Protein AF-A0A485NAL3-F1 (afdb_monomer_lite)

Sequence (78 aa):
MGIELPEKELVRLRQTVPIDAAGKVYKNRLLDGVKSEKGGMVKANNLDNVLENLGIELTEKEREALAENLPLSGKHCR

Radius of gyration: 15.56 Å; chains: 1; bounding box: 33×25×46 Å

InterPro domains:
  IPR011992 EF-hand domain pair [SSF47473] (1-71)

Foldseek 3Di:
DQFDDDPVLVVVLLVPFDADPVRDGDPVSSVVSQVVPDDTDGQPVCVVVVCVVVVHDDDPVRVVVCVVPDPHPDPPPD

Secondary structure (DSSP, 8-state):
---B--HHHHHHHHHHSPPPTTS---HHHHHHHHHHSS--B--GGGHHHHHHHTT----HHHHHHHHHHS--------

Organism: Lynx pardinus (NCBI:txid191816)

pLDDT: mean 75.98, std 12.02, range [37.25, 88.06]

Structure (mmCIF, N/CA/C/O backbone):
data_AF-A0A485NAL3-F1
#
_entry.id   AF-A0A485NAL3-F1
#
loop_
_atom_site.group_PDB
_atom_site.id
_atom_site.type_symbol
_atom_site.label_atom_id
_atom_site.label_alt_id
_atom_site.label_comp_id
_atom_site.label_asym_id
_atom_site.label_entity_id
_atom_site.label_seq_id
_atom_site.pdbx_PDB_ins_code
_atom_site.Cartn_x
_atom_site.Cartn_y
_atom_site.Cartn_z
_atom_site.occupancy
_atom_site.B_iso_or_equiv
_atom_site.auth_seq_id
_atom_site.auth_comp_id
_atom_site.auth_asym_id
_atom_site.auth_atom_id
_atom_site.pdbx_PDB_model_num
ATOM 1 N N . MET A 1 1 ? -6.739 1.597 -7.046 1.00 53.72 1 MET A N 1
ATOM 2 C CA . MET A 1 1 ? -5.645 1.185 -6.134 1.00 53.72 1 MET A CA 1
ATOM 3 C C . MET A 1 1 ? -5.037 2.450 -5.541 1.00 53.72 1 MET A C 1
ATOM 5 O O . MET A 1 1 ? -4.384 3.180 -6.270 1.00 53.72 1 MET A O 1
ATOM 9 N N . GLY A 1 2 ? -5.340 2.764 -4.279 1.00 58.72 2 GLY A N 1
ATOM 10 C CA . GLY A 1 2 ? -4.960 4.016 -3.600 1.00 58.72 2 GLY A CA 1
ATOM 11 C C . GLY A 1 2 ? -3.617 3.957 -2.866 1.00 58.72 2 GLY A C 1
ATOM 12 O O . GLY A 1 2 ? -3.509 4.484 -1.764 1.00 58.72 2 GLY A O 1
ATOM 13 N N . ILE A 1 3 ?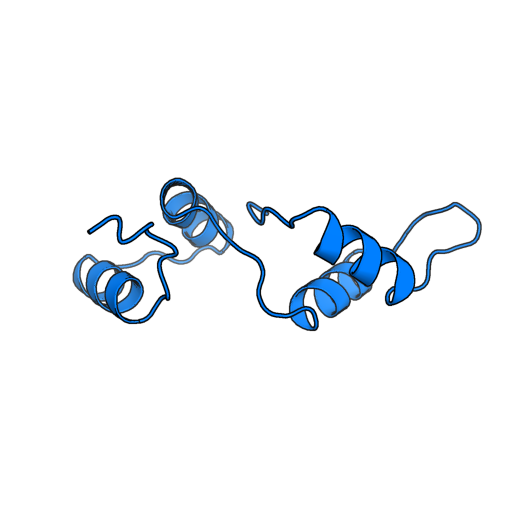 -2.629 3.264 -3.438 1.00 67.44 3 ILE A N 1
ATOM 14 C CA . ILE A 1 3 ? -1.305 3.089 -2.829 1.00 67.44 3 ILE A CA 1
ATOM 15 C C . ILE A 1 3 ? -0.396 4.203 -3.346 1.00 67.44 3 ILE A C 1
ATOM 17 O O . ILE A 1 3 ? -0.173 4.305 -4.553 1.00 67.44 3 ILE A O 1
ATOM 21 N N . GLU A 1 4 ? 0.122 5.028 -2.439 1.00 69.81 4 GLU A N 1
ATOM 22 C CA . GLU A 1 4 ? 1.129 6.036 -2.761 1.00 69.81 4 GLU A CA 1
ATOM 23 C C . GLU A 1 4 ? 2.513 5.451 -2.479 1.00 69.81 4 GLU A C 1
ATOM 25 O O . GLU A 1 4 ? 2.852 5.133 -1.341 1.00 69.81 4 GLU A O 1
ATOM 30 N N . LEU A 1 5 ? 3.319 5.297 -3.529 1.00 72.19 5 LEU A N 1
ATOM 31 C CA . LEU A 1 5 ? 4.702 4.849 -3.400 1.00 72.19 5 LEU A CA 1
ATOM 32 C C . LEU A 1 5 ? 5.639 6.061 -3.465 1.00 72.19 5 LEU A C 1
ATOM 34 O O . LEU A 1 5 ? 5.542 6.845 -4.414 1.00 72.19 5 LEU A O 1
ATOM 38 N N . PRO A 1 6 ? 6.563 6.232 -2.507 1.00 77.69 6 PRO A N 1
ATOM 39 C CA . PRO A 1 6 ? 7.594 7.255 -2.602 1.00 77.69 6 PRO A CA 1
ATOM 40 C C . PRO A 1 6 ? 8.548 6.959 -3.772 1.00 77.69 6 PRO A C 1
ATOM 42 O O . PRO A 1 6 ? 8.797 5.804 -4.118 1.00 77.69 6 PRO A O 1
ATOM 45 N N . GLU A 1 7 ? 9.148 7.999 -4.359 1.00 78.81 7 GLU A N 1
ATOM 46 C CA . GLU A 1 7 ? 10.005 7.874 -5.555 1.00 78.81 7 GLU A CA 1
ATOM 47 C C . GLU A 1 7 ? 11.132 6.845 -5.400 1.00 78.81 7 GLU A C 1
ATOM 49 O O . GLU A 1 7 ? 11.425 6.090 -6.325 1.00 78.81 7 GLU A O 1
ATOM 54 N N . LYS A 1 8 ? 11.731 6.758 -4.207 1.00 78.94 8 LYS A N 1
ATOM 55 C CA . LYS A 1 8 ? 12.775 5.772 -3.888 1.00 78.94 8 LYS A CA 1
ATOM 56 C C . LYS A 1 8 ? 12.303 4.321 -4.074 1.00 78.94 8 LYS A C 1
ATOM 58 O O . LYS A 1 8 ? 13.093 3.478 -4.488 1.00 78.94 8 LYS A O 1
ATOM 63 N N . GLU A 1 9 ? 11.040 4.033 -3.767 1.00 78.56 9 GLU A N 1
ATOM 64 C CA . GLU A 1 9 ? 10.436 2.704 -3.909 1.00 78.56 9 GLU A CA 1
ATOM 65 C C . GLU A 1 9 ? 10.027 2.458 -5.357 1.00 78.56 9 GLU A C 1
ATOM 67 O O . GLU A 1 9 ? 10.266 1.371 -5.872 1.00 78.56 9 GLU A O 1
ATOM 72 N N . LEU A 1 10 ? 9.537 3.483 -6.063 1.00 79.31 10 LEU A N 1
ATOM 73 C CA . LEU A 1 10 ? 9.281 3.398 -7.505 1.00 79.31 10 LEU A CA 1
ATOM 74 C C . LEU A 1 10 ? 10.551 3.081 -8.303 1.00 79.31 10 LEU A C 1
ATOM 76 O O . LEU A 1 10 ? 10.512 2.257 -9.216 1.00 79.31 10 LEU A O 1
ATOM 80 N N . VAL A 1 11 ? 11.686 3.700 -7.963 1.00 82.31 11 VAL A N 1
ATOM 81 C CA . VAL A 1 11 ? 12.976 3.418 -8.616 1.00 82.31 11 VAL A CA 1
ATOM 82 C C . VAL A 1 11 ? 13.416 1.977 -8.363 1.00 82.31 11 VAL A C 1
ATOM 84 O O . VAL A 1 11 ? 13.850 1.312 -9.302 1.00 82.31 11 VAL A O 1
ATOM 87 N N . ARG A 1 12 ? 13.258 1.476 -7.132 1.00 80.12 12 ARG A N 1
ATOM 88 C CA . ARG A 1 12 ? 13.572 0.080 -6.785 1.00 80.12 12 ARG A CA 1
ATOM 89 C C . ARG A 1 12 ? 12.689 -0.903 -7.538 1.00 80.12 12 ARG A C 1
ATOM 91 O O . ARG A 1 12 ? 13.213 -1.793 -8.194 1.00 80.12 12 ARG A O 1
ATOM 98 N N . LEU A 1 13 ? 11.381 -0.663 -7.557 1.00 82.62 13 LEU A N 1
ATOM 99 C CA . LEU A 1 13 ? 10.409 -1.425 -8.344 1.00 82.62 13 LEU A CA 1
ATOM 100 C C . LEU A 1 13 ? 10.772 -1.492 -9.824 1.00 82.62 13 LEU A C 1
ATOM 102 O O . LEU A 1 13 ? 10.671 -2.539 -10.454 1.00 82.62 13 LEU A O 1
ATOM 106 N N . ARG A 1 14 ? 11.227 -0.376 -10.392 1.00 80.06 14 ARG A N 1
ATOM 107 C CA . ARG A 1 14 ? 11.626 -0.319 -11.800 1.00 80.06 14 ARG A CA 1
ATOM 108 C C . ARG A 1 14 ? 12.925 -1.078 -12.087 1.00 80.06 14 ARG A C 1
ATOM 110 O O . ARG A 1 14 ? 13.157 -1.454 -13.230 1.00 80.06 14 ARG A O 1
ATOM 117 N N . GLN A 1 15 ? 13.773 -1.273 -11.078 1.00 81.00 15 GLN A N 1
ATOM 118 C CA . GLN A 1 15 ? 14.998 -2.073 -11.170 1.00 81.00 15 GLN A CA 1
ATOM 119 C C . GLN A 1 15 ? 14.739 -3.565 -10.920 1.00 81.00 15 GLN A C 1
ATOM 121 O O . GLN A 1 15 ? 15.445 -4.400 -11.479 1.00 81.00 15 GLN A O 1
ATOM 126 N N . THR A 1 16 ? 13.747 -3.907 -10.095 1.00 79.06 16 THR A N 1
ATOM 127 C CA . THR A 1 16 ? 13.426 -5.294 -9.729 1.00 79.06 16 THR A CA 1
ATOM 128 C C . THR A 1 16 ? 12.433 -5.947 -10.681 1.00 79.06 16 THR A C 1
ATOM 130 O O . THR A 1 16 ? 12.513 -7.156 -10.907 1.00 79.06 16 THR A O 1
ATOM 133 N N . VAL A 1 17 ? 11.511 -5.180 -11.271 1.00 83.19 17 VAL A N 1
ATOM 134 C CA . VAL A 1 17 ? 10.504 -5.726 -12.181 1.00 83.19 17 VAL A CA 1
ATOM 135 C C . VAL A 1 17 ? 10.983 -5.610 -13.633 1.00 83.19 17 VAL A C 1
ATOM 137 O O . VAL A 1 17 ? 11.223 -4.504 -14.118 1.00 83.19 17 VAL A O 1
ATOM 140 N N . PRO A 1 18 ? 11.099 -6.731 -14.366 1.00 78.75 18 PRO A N 1
ATOM 141 C CA . PRO A 1 18 ? 11.531 -6.711 -15.755 1.00 78.75 18 PRO A CA 1
ATOM 142 C C . PRO A 1 18 ? 10.497 -6.015 -16.643 1.00 78.75 18 PRO A C 1
ATOM 144 O O . PRO A 1 18 ? 9.303 -6.330 -16.602 1.00 78.75 18 PRO A O 1
ATOM 147 N N . ILE A 1 19 ? 10.992 -5.093 -17.462 1.00 84.06 19 ILE A N 1
ATOM 148 C CA . ILE A 1 19 ? 10.222 -4.303 -18.422 1.00 84.06 19 ILE A CA 1
ATOM 149 C C . ILE A 1 19 ? 10.381 -4.941 -19.803 1.00 84.06 19 ILE A C 1
ATOM 151 O O . ILE A 1 19 ? 11.463 -5.419 -20.149 1.00 84.06 19 ILE A O 1
ATOM 155 N N . ASP A 1 20 ? 9.306 -4.985 -20.584 1.00 83.88 20 ASP A N 1
ATOM 156 C CA . ASP A 1 20 ? 9.372 -5.467 -21.961 1.00 83.88 20 ASP A CA 1
ATOM 157 C C . ASP A 1 20 ? 10.055 -4.458 -22.906 1.00 83.88 20 ASP A C 1
ATOM 159 O O . ASP A 1 20 ? 10.344 -3.314 -22.548 1.00 83.88 20 ASP A O 1
ATOM 163 N N . ALA A 1 21 ? 10.305 -4.880 -24.148 1.00 85.06 21 ALA A N 1
ATOM 164 C CA . ALA A 1 21 ? 10.936 -4.040 -25.169 1.00 85.06 21 ALA A CA 1
ATOM 165 C C . ALA A 1 21 ? 10.125 -2.773 -25.521 1.00 85.06 21 ALA A C 1
ATOM 167 O O . ALA A 1 21 ? 10.668 -1.847 -26.119 1.00 85.06 21 ALA A O 1
ATOM 168 N N . ALA A 1 22 ? 8.842 -2.719 -25.150 1.00 86.75 22 ALA A N 1
ATOM 169 C CA . ALA A 1 22 ? 7.959 -1.575 -25.349 1.00 86.75 22 ALA A CA 1
ATOM 170 C C . ALA A 1 22 ? 7.882 -0.659 -24.112 1.00 86.75 22 ALA A C 1
ATOM 172 O O . ALA A 1 22 ? 7.071 0.269 -24.090 1.00 86.75 22 ALA A O 1
ATOM 173 N N . GLY A 1 23 ? 8.690 -0.908 -23.077 1.00 81.94 23 GLY A N 1
ATOM 174 C CA . GLY A 1 23 ? 8.677 -0.114 -21.852 1.00 81.94 23 GLY A CA 1
ATOM 175 C C . GLY A 1 23 ? 7.493 -0.421 -20.928 1.00 81.94 23 GLY A C 1
ATOM 176 O O . GLY A 1 23 ? 7.218 0.358 -20.015 1.00 81.94 23 GLY A O 1
ATOM 177 N N . LYS A 1 24 ? 6.764 -1.521 -21.153 1.00 84.06 24 LYS A N 1
ATOM 178 C CA . LYS A 1 24 ? 5.590 -1.913 -20.366 1.00 84.06 24 LYS A CA 1
ATOM 179 C C . LYS A 1 24 ? 5.926 -3.027 -19.384 1.00 84.06 24 LYS A C 1
ATOM 181 O O . LYS A 1 24 ? 6.874 -3.794 -19.542 1.00 84.06 24 LYS A O 1
ATOM 186 N N . VAL A 1 25 ? 5.103 -3.115 -18.346 1.00 85.25 25 VAL A N 1
ATOM 187 C CA . VAL A 1 25 ? 5.206 -4.136 -17.308 1.00 85.25 25 VAL A CA 1
ATOM 188 C C . VAL A 1 25 ? 3.859 -4.824 -17.124 1.00 85.25 25 VAL A C 1
ATOM 190 O O . VAL A 1 25 ? 2.803 -4.187 -17.168 1.00 85.25 25 VAL A O 1
ATOM 193 N N . TYR A 1 26 ? 3.878 -6.139 -16.916 1.00 85.75 26 TYR A N 1
ATOM 194 C CA . TYR A 1 26 ? 2.660 -6.892 -16.630 1.00 85.75 26 TYR A CA 1
ATOM 195 C C . TYR A 1 26 ? 2.124 -6.538 -15.243 1.00 85.75 26 TYR A C 1
ATOM 197 O O . TYR A 1 26 ? 2.857 -6.612 -14.258 1.00 85.75 26 TYR A O 1
ATOM 205 N N . LYS A 1 27 ? 0.823 -6.226 -15.157 1.00 82.94 27 LYS A N 1
ATOM 206 C CA . LYS A 1 27 ? 0.161 -5.801 -13.910 1.00 82.94 27 LYS A CA 1
ATOM 207 C C . LYS A 1 27 ? 0.392 -6.768 -12.746 1.00 82.94 27 LYS A C 1
ATOM 209 O O . LYS A 1 27 ? 0.744 -6.317 -11.667 1.00 82.94 27 LYS A O 1
ATOM 214 N N . ASN A 1 28 ? 0.258 -8.077 -12.964 1.00 83.88 28 ASN A N 1
ATOM 215 C CA . ASN A 1 28 ? 0.455 -9.075 -11.903 1.00 83.88 28 ASN A CA 1
ATOM 216 C C . ASN A 1 28 ? 1.892 -9.051 -11.365 1.00 83.88 28 ASN A C 1
ATOM 218 O O . ASN A 1 28 ? 2.108 -9.040 -10.161 1.00 83.88 28 ASN A O 1
ATOM 222 N N . ARG A 1 29 ? 2.870 -8.936 -12.268 1.00 83.44 29 ARG A N 1
ATOM 223 C CA . ARG A 1 29 ? 4.295 -8.875 -11.927 1.00 83.44 29 ARG A CA 1
ATOM 224 C C . ARG A 1 29 ? 4.656 -7.579 -11.205 1.00 83.44 29 ARG A C 1
ATOM 226 O O . ARG A 1 29 ? 5.454 -7.593 -10.276 1.00 83.44 29 ARG A O 1
ATOM 233 N N . LEU A 1 30 ? 4.038 -6.472 -11.617 1.00 84.38 30 LEU A N 1
ATOM 234 C CA . LEU A 1 30 ? 4.143 -5.190 -10.929 1.00 84.38 30 LEU A CA 1
ATOM 235 C C . LEU A 1 30 ? 3.577 -5.289 -9.510 1.00 84.38 30 LEU A C 1
ATOM 237 O O . LEU A 1 30 ? 4.241 -4.873 -8.571 1.00 84.38 30 LEU A O 1
ATOM 241 N N . LEU A 1 31 ? 2.391 -5.879 -9.343 1.00 80.69 31 LEU A N 1
ATOM 242 C CA . LEU A 1 31 ? 1.787 -6.095 -8.028 1.00 80.69 31 LEU A CA 1
ATOM 243 C C . LEU A 1 31 ? 2.670 -6.969 -7.133 1.00 80.69 31 LEU A C 1
ATOM 245 O O . LEU A 1 31 ? 2.820 -6.654 -5.959 1.00 80.69 31 LEU A O 1
ATOM 249 N N . ASP A 1 32 ? 3.290 -8.020 -7.665 1.00 81.31 32 ASP A N 1
ATOM 250 C CA . ASP A 1 32 ? 4.198 -8.877 -6.892 1.00 81.31 32 ASP A CA 1
ATOM 251 C C . ASP A 1 32 ? 5.497 -8.161 -6.497 1.00 81.31 32 ASP A C 1
ATOM 253 O O . ASP A 1 32 ? 5.992 -8.351 -5.384 1.00 81.31 32 ASP A O 1
ATOM 257 N N . GLY A 1 33 ? 6.005 -7.272 -7.357 1.00 80.12 33 GLY A N 1
ATOM 258 C CA . GLY A 1 33 ? 7.083 -6.349 -7.004 1.00 80.12 33 GLY A CA 1
ATOM 259 C C . GLY A 1 33 ? 6.670 -5.394 -5.882 1.00 80.12 33 GLY A C 1
ATOM 260 O O . GLY A 1 33 ? 7.401 -5.238 -4.911 1.00 80.12 33 GLY A O 1
ATOM 261 N N . VAL A 1 34 ? 5.466 -4.813 -5.961 1.00 79.12 34 VAL A N 1
ATOM 262 C CA . VAL A 1 34 ? 4.956 -3.857 -4.958 1.00 79.12 34 VAL A CA 1
ATOM 263 C C . VAL A 1 34 ? 4.726 -4.546 -3.611 1.00 79.12 34 VAL A C 1
ATOM 265 O O . VAL A 1 34 ? 4.992 -3.948 -2.575 1.00 79.12 34 VAL A O 1
ATOM 268 N N . LYS A 1 35 ? 4.279 -5.809 -3.609 1.00 73.75 35 LYS A N 1
ATOM 269 C CA . LYS A 1 35 ? 4.161 -6.635 -2.394 1.00 73.75 35 LYS A CA 1
ATOM 270 C C . LYS A 1 35 ? 5.518 -6.978 -1.773 1.00 73.75 35 LYS A C 1
ATOM 272 O O . LYS A 1 35 ? 5.587 -7.178 -0.565 1.00 73.75 35 LYS A O 1
ATOM 277 N N . SER A 1 36 ? 6.554 -7.121 -2.602 1.00 72.88 36 SER A N 1
ATOM 278 C CA . SER A 1 36 ? 7.903 -7.516 -2.175 1.00 72.88 36 SER A CA 1
ATOM 279 C C . SER A 1 36 ? 8.744 -6.332 -1.688 1.00 72.88 36 SER A C 1
ATOM 281 O O . SER A 1 36 ? 9.685 -6.521 -0.916 1.00 72.88 36 SER A O 1
ATOM 283 N N . GLU A 1 37 ? 8.413 -5.110 -2.110 1.00 70.56 37 GLU A N 1
ATOM 284 C CA . GLU A 1 37 ? 8.948 -3.893 -1.500 1.00 70.56 37 GLU A CA 1
ATOM 285 C C . GLU A 1 37 ? 8.429 -3.740 -0.061 1.00 70.56 37 GLU A C 1
ATOM 287 O O . GLU A 1 37 ? 7.350 -4.220 0.289 1.00 70.56 37 GLU A O 1
ATOM 292 N N . LYS A 1 38 ? 9.219 -3.089 0.804 1.00 59.69 38 LYS A N 1
ATOM 293 C CA . LYS A 1 38 ? 8.904 -2.912 2.232 1.00 59.69 38 LYS A CA 1
ATOM 294 C C . LYS A 1 38 ? 7.672 -2.014 2.427 1.00 59.69 38 LYS A C 1
ATOM 296 O O . LYS A 1 38 ? 7.842 -0.852 2.755 1.00 59.69 38 LYS A O 1
ATOM 301 N N . GLY A 1 39 ? 6.475 -2.582 2.280 1.00 62.97 39 GLY A N 1
ATOM 302 C CA . GLY A 1 39 ? 5.176 -2.013 2.646 1.00 62.97 39 GLY A CA 1
ATOM 303 C C . GLY A 1 39 ? 4.831 -0.687 1.961 1.00 62.97 39 GLY A C 1
ATOM 304 O O . GLY A 1 39 ? 5.410 0.348 2.263 1.00 62.97 39 GLY A O 1
ATOM 305 N N . GLY A 1 40 ? 3.808 -0.684 1.104 1.00 62.50 40 GLY A N 1
ATOM 306 C CA . GLY A 1 40 ? 3.266 0.566 0.568 1.00 62.50 40 GLY A CA 1
ATOM 307 C C . GLY A 1 40 ? 2.660 1.433 1.678 1.00 62.50 40 GLY A C 1
ATOM 308 O O . GLY A 1 40 ? 1.887 0.942 2.501 1.00 62.50 40 GLY A O 1
ATOM 309 N N . MET A 1 41 ? 2.985 2.728 1.695 1.00 65.75 41 MET A N 1
ATOM 310 C CA . MET A 1 41 ? 2.330 3.676 2.597 1.00 65.75 41 MET A CA 1
ATOM 311 C C . MET A 1 41 ? 0.961 4.053 2.025 1.00 65.75 41 MET A C 1
ATOM 313 O O . MET A 1 41 ? 0.829 4.474 0.876 1.00 65.75 41 MET A O 1
ATOM 317 N N . VAL A 1 42 ? -0.079 3.918 2.842 1.00 69.75 42 VAL A N 1
ATOM 318 C CA . VAL A 1 4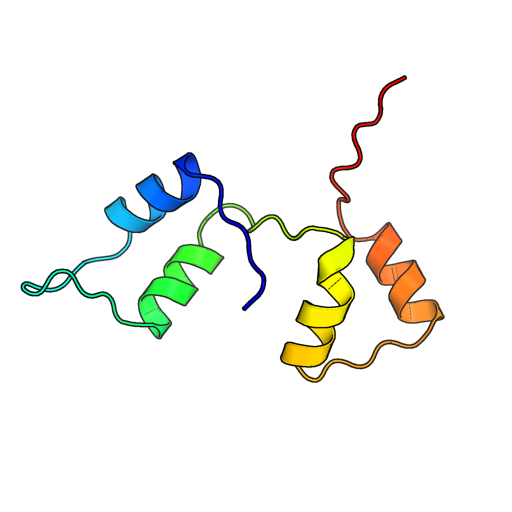2 ? -1.425 4.393 2.513 1.00 69.75 42 VAL A CA 1
ATOM 319 C C . VAL A 1 42 ? -1.769 5.499 3.496 1.00 69.75 42 VAL A C 1
ATOM 321 O O . VAL A 1 42 ? -1.587 5.355 4.705 1.00 69.75 42 VAL A O 1
ATOM 324 N N . LYS A 1 43 ? -2.245 6.635 2.983 1.00 73.81 43 LYS A N 1
ATOM 325 C CA . LYS A 1 43 ? -2.770 7.704 3.836 1.00 73.81 43 LYS A CA 1
ATOM 326 C C . LYS A 1 43 ? -3.984 7.174 4.593 1.00 73.81 43 LYS A C 1
ATOM 328 O O . LYS A 1 43 ? -4.881 6.626 3.963 1.00 73.81 43 LYS A O 1
ATOM 333 N N . ALA A 1 44 ? -4.050 7.408 5.905 1.00 74.88 44 ALA A N 1
ATOM 334 C CA . ALA A 1 44 ? -5.193 7.000 6.728 1.00 74.88 44 ALA A CA 1
ATOM 335 C C . ALA A 1 44 ? -6.530 7.507 6.151 1.00 74.88 44 ALA A C 1
ATOM 337 O O . ALA A 1 44 ? -7.495 6.759 6.083 1.00 74.88 44 ALA A O 1
ATOM 338 N N . ASN A 1 45 ? -6.543 8.725 5.601 1.00 75.88 45 ASN A N 1
ATOM 339 C CA . ASN A 1 45 ? -7.718 9.326 4.960 1.00 75.88 45 ASN A CA 1
ATOM 340 C C . ASN A 1 45 ? -8.192 8.580 3.695 1.00 75.88 45 ASN A C 1
ATOM 342 O O . ASN A 1 45 ? -9.319 8.775 3.258 1.00 75.88 45 ASN A O 1
ATOM 346 N N . ASN A 1 46 ? -7.333 7.755 3.088 1.00 78.69 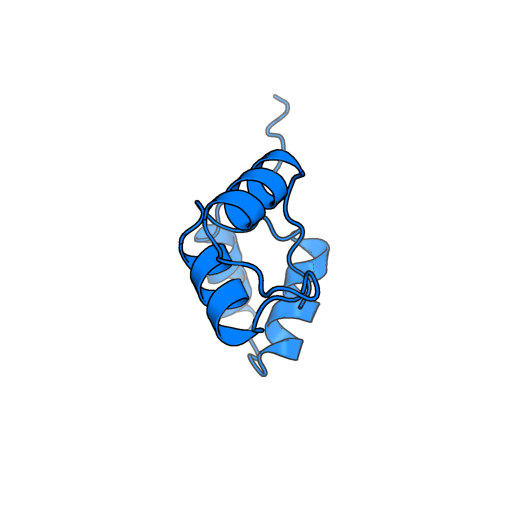46 ASN A N 1
ATOM 347 C CA . ASN A 1 46 ? -7.664 6.931 1.926 1.00 78.69 46 ASN A CA 1
ATOM 348 C C . ASN A 1 46 ? -7.920 5.466 2.310 1.00 78.69 46 ASN A C 1
ATOM 350 O O . ASN A 1 46 ? -8.196 4.662 1.419 1.00 78.69 46 ASN A O 1
ATOM 354 N N . LEU A 1 47 ? -7.806 5.101 3.592 1.00 79.94 47 LEU A N 1
ATOM 355 C CA . LEU A 1 47 ? -7.975 3.723 4.049 1.00 79.94 47 LEU A CA 1
ATOM 356 C C . LEU A 1 47 ? -9.390 3.216 3.755 1.00 79.94 47 LEU A C 1
ATOM 358 O O . LEU A 1 47 ? -9.526 2.122 3.217 1.00 79.94 47 LEU A O 1
ATOM 362 N N . ASP A 1 48 ? -10.412 4.040 3.994 1.00 81.56 48 ASP A N 1
ATOM 363 C CA . ASP A 1 48 ? -11.811 3.709 3.688 1.00 81.56 48 ASP A CA 1
ATOM 364 C C . ASP A 1 48 ? -12.006 3.365 2.210 1.00 81.56 48 ASP A C 1
ATOM 366 O O . ASP A 1 48 ? -12.521 2.300 1.878 1.00 81.56 48 ASP A O 1
ATOM 370 N N . ASN A 1 49 ? -11.476 4.204 1.315 1.00 83.19 49 ASN A N 1
ATOM 371 C CA . ASN A 1 49 ? -11.526 3.957 -0.125 1.00 83.19 49 ASN A CA 1
ATOM 372 C C . ASN A 1 49 ? -10.785 2.669 -0.509 1.00 83.19 49 ASN A C 1
ATOM 374 O O . ASN A 1 49 ? -11.160 1.995 -1.466 1.00 83.19 49 ASN A O 1
ATOM 378 N N . VAL A 1 50 ? -9.682 2.333 0.167 1.00 82.06 50 VAL A N 1
ATOM 379 C CA . VAL A 1 50 ? -8.942 1.091 -0.103 1.00 82.06 50 VAL A CA 1
ATOM 380 C C . VAL A 1 50 ? -9.755 -0.125 0.332 1.00 82.06 50 VAL A C 1
ATOM 382 O O . VAL A 1 50 ? -9.826 -1.082 -0.434 1.00 82.06 50 VAL A O 1
ATOM 385 N N . LEU A 1 51 ? -10.381 -0.075 1.507 1.00 84.62 51 LEU A N 1
ATOM 386 C CA . LEU A 1 51 ? -11.232 -1.146 2.024 1.00 84.62 51 LEU A CA 1
ATOM 387 C C . LEU A 1 51 ? -12.455 -1.368 1.126 1.00 84.62 51 LEU A C 1
ATOM 389 O O . LEU A 1 51 ? -12.707 -2.498 0.712 1.00 84.62 51 LEU A O 1
ATOM 393 N N . GLU A 1 52 ? -13.129 -0.294 0.712 1.00 84.75 52 GLU A N 1
ATOM 394 C CA . GLU A 1 52 ? -14.272 -0.354 -0.206 1.00 84.75 52 GLU A CA 1
ATOM 395 C C . GLU A 1 52 ? -13.875 -0.916 -1.580 1.00 84.75 52 GLU A C 1
ATOM 397 O O . GLU A 1 52 ? -14.528 -1.816 -2.103 1.00 84.75 52 GLU A O 1
ATOM 402 N N . ASN A 1 53 ? -12.743 -0.475 -2.143 1.00 83.06 53 ASN A N 1
ATOM 403 C CA . ASN A 1 53 ? -12.226 -1.020 -3.405 1.00 83.06 53 ASN A CA 1
ATOM 404 C C . ASN A 1 53 ? -11.856 -2.511 -3.320 1.00 83.06 53 ASN A C 1
ATOM 406 O O . ASN A 1 53 ? -11.756 -3.173 -4.355 1.00 83.06 53 ASN A O 1
ATOM 410 N N . LEU A 1 54 ? -11.598 -3.027 -2.117 1.00 81.81 54 LEU A N 1
ATOM 411 C CA . LEU A 1 54 ? -11.350 -4.445 -1.861 1.00 81.81 54 LEU A CA 1
ATOM 412 C C . LEU A 1 54 ? -12.638 -5.217 -1.530 1.00 81.81 54 LEU A C 1
ATOM 414 O O . LEU A 1 54 ? -12.574 -6.435 -1.381 1.00 81.81 54 LEU A O 1
ATOM 418 N N . GLY A 1 55 ? -13.789 -4.539 -1.438 1.00 83.00 55 GLY A N 1
ATOM 419 C CA . GLY A 1 55 ? -15.064 -5.131 -1.031 1.00 83.00 55 GLY A CA 1
ATOM 420 C C . GLY A 1 55 ? -15.096 -5.529 0.446 1.00 83.00 55 GLY A C 1
ATOM 421 O O . GLY A 1 55 ? -15.822 -6.448 0.814 1.00 83.00 55 GLY A O 1
ATOM 422 N N . ILE A 1 56 ? -14.268 -4.888 1.275 1.00 84.38 56 ILE A N 1
ATOM 423 C CA . ILE A 1 56 ? -14.170 -5.153 2.709 1.00 84.38 56 ILE A CA 1
ATOM 424 C C . ILE A 1 56 ? -14.996 -4.101 3.444 1.00 84.38 56 ILE A C 1
ATOM 426 O O . ILE A 1 56 ? -14.617 -2.932 3.512 1.00 84.38 56 ILE A O 1
ATOM 430 N N . GLU A 1 57 ? -16.104 -4.531 4.035 1.00 87.81 57 GLU A N 1
ATOM 431 C CA . GLU A 1 57 ? -16.871 -3.724 4.978 1.00 87.81 57 GLU A CA 1
ATOM 432 C C . GLU A 1 57 ? -16.427 -4.059 6.401 1.00 87.81 57 GLU A C 1
ATOM 434 O O . GLU A 1 57 ? -16.476 -5.213 6.819 1.00 87.81 57 GLU A O 1
ATOM 439 N N . LEU A 1 58 ? -15.970 -3.044 7.137 1.00 85.62 58 LEU A N 1
ATOM 440 C CA . LEU A 1 58 ? -15.565 -3.186 8.534 1.00 85.62 58 LEU A CA 1
ATOM 441 C C . LEU A 1 58 ? -16.621 -2.592 9.457 1.00 85.62 58 LEU A C 1
ATOM 443 O O . LEU A 1 58 ? -17.057 -1.448 9.269 1.00 85.62 58 LEU A O 1
ATOM 447 N N . THR A 1 59 ? -16.956 -3.342 10.501 1.00 88.06 59 THR A N 1
ATOM 448 C CA . THR A 1 59 ? -17.721 -2.843 11.646 1.00 88.06 59 THR A CA 1
ATOM 449 C C . THR A 1 59 ? -16.900 -1.839 12.461 1.00 88.06 59 THR A C 1
ATOM 451 O O . THR A 1 59 ? -15.676 -1.775 12.351 1.00 88.06 59 THR A O 1
ATOM 454 N N . GLU A 1 60 ? -17.556 -1.050 13.315 1.00 86.12 60 GLU A N 1
ATOM 455 C CA . GLU A 1 60 ? -16.888 -0.053 14.174 1.00 86.12 60 GLU A CA 1
ATOM 456 C C . GLU A 1 60 ? -15.743 -0.659 15.003 1.00 86.12 60 GLU A C 1
ATOM 458 O O . GLU A 1 60 ? -14.632 -0.136 15.009 1.00 86.12 60 GLU A O 1
ATOM 463 N N . LYS A 1 61 ? -15.974 -1.834 15.602 1.00 86.75 61 LYS A N 1
ATOM 464 C CA . LYS A 1 61 ? -14.965 -2.552 16.395 1.00 86.75 61 LYS A CA 1
ATOM 465 C C . LYS A 1 61 ? -13.767 -3.003 15.562 1.00 86.75 61 LYS A C 1
ATOM 467 O O . LYS A 1 61 ? -12.634 -2.962 16.029 1.00 86.75 61 LYS A O 1
ATOM 472 N N . GLU A 1 62 ? -14.007 -3.451 14.333 1.00 87.00 62 GLU A N 1
ATOM 473 C CA . GLU A 1 62 ? -12.932 -3.862 13.427 1.00 87.00 62 GLU A CA 1
ATOM 474 C C . GLU A 1 62 ? -12.128 -2.662 12.929 1.00 87.00 62 GLU A C 1
ATOM 476 O O . GLU A 1 62 ? -10.921 -2.783 12.748 1.00 87.00 62 GLU A O 1
ATOM 481 N N . ARG A 1 63 ? -12.763 -1.495 12.757 1.00 83.88 63 ARG A N 1
ATOM 482 C CA . ARG A 1 63 ? -12.070 -0.240 12.427 1.00 83.88 63 ARG A CA 1
ATOM 483 C C . ARG A 1 63 ? -11.155 0.210 13.562 1.00 83.88 63 ARG A C 1
ATOM 485 O O . ARG A 1 63 ? -10.014 0.571 13.289 1.00 83.88 63 ARG A O 1
ATOM 492 N N . GLU A 1 64 ? -11.625 0.147 14.808 1.00 83.44 64 GLU A N 1
ATOM 493 C CA . GLU A 1 64 ? -10.812 0.445 15.997 1.00 83.44 64 GLU A CA 1
ATOM 494 C C . GLU A 1 64 ? -9.622 -0.514 16.107 1.00 83.44 64 GLU A C 1
ATOM 496 O O . GLU A 1 64 ? -8.474 -0.075 16.159 1.00 83.44 64 GLU A O 1
ATOM 501 N N . ALA A 1 65 ? -9.874 -1.823 16.020 1.00 85.12 65 ALA A N 1
ATOM 502 C CA . ALA A 1 65 ? -8.816 -2.828 16.051 1.00 85.12 65 ALA A CA 1
ATOM 503 C C . ALA A 1 65 ? -7.818 -2.652 14.893 1.00 85.12 65 ALA A C 1
ATOM 505 O O . ALA A 1 65 ? -6.611 -2.802 15.081 1.00 85.12 65 ALA A O 1
ATOM 506 N N . LEU A 1 66 ? -8.288 -2.314 13.691 1.00 84.12 66 LEU A N 1
ATOM 507 C CA . LEU A 1 66 ? -7.420 -2.057 12.544 1.00 84.12 66 LEU A CA 1
ATOM 508 C C . LEU A 1 66 ? -6.552 -0.810 12.765 1.00 84.12 66 LEU A C 1
ATOM 510 O O . LEU A 1 66 ? -5.367 -0.836 12.437 1.00 84.12 66 LEU A O 1
ATOM 514 N N . ALA A 1 67 ? -7.108 0.258 13.339 1.00 79.38 67 ALA A N 1
ATOM 515 C CA . ALA A 1 67 ? -6.369 1.479 13.649 1.00 79.38 67 ALA A CA 1
ATOM 516 C C . ALA A 1 67 ? -5.278 1.255 14.711 1.00 79.38 67 ALA A C 1
ATOM 518 O O . ALA A 1 67 ? -4.203 1.840 14.598 1.00 79.38 67 ALA A O 1
ATOM 519 N N . GLU A 1 68 ? -5.522 0.388 15.698 1.00 80.69 68 GLU A N 1
ATOM 520 C CA . GLU A 1 68 ? -4.534 0.020 16.724 1.00 80.69 68 GLU A CA 1
ATOM 521 C C . GLU A 1 68 ? -3.422 -0.895 16.189 1.00 80.69 68 GLU A C 1
ATOM 523 O O . GLU A 1 68 ? -2.272 -0.794 16.618 1.00 80.69 68 GLU A O 1
ATOM 528 N N . ASN A 1 69 ? -3.747 -1.786 15.246 1.00 80.06 69 ASN A N 1
ATOM 529 C CA . ASN A 1 69 ? -2.797 -2.758 14.694 1.00 80.06 69 ASN A CA 1
ATOM 530 C C . ASN A 1 69 ? -2.009 -2.235 13.482 1.00 80.06 69 ASN A C 1
ATO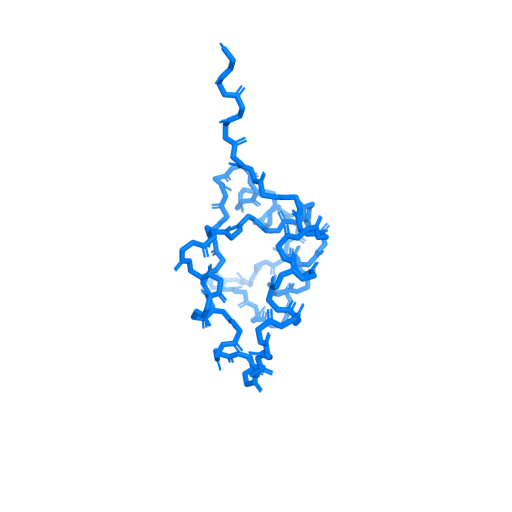M 532 O O . ASN A 1 69 ? -0.985 -2.819 13.116 1.00 80.06 69 ASN A O 1
ATOM 536 N N . LEU A 1 70 ? -2.459 -1.153 12.842 1.00 75.88 70 LEU A N 1
ATOM 537 C CA . LEU A 1 70 ? -1.725 -0.524 11.750 1.00 75.88 70 LEU A CA 1
ATOM 538 C C . LEU A 1 70 ? -0.734 0.514 12.289 1.00 75.88 70 LEU A C 1
ATOM 540 O O . LEU A 1 70 ? -1.116 1.402 13.050 1.00 75.88 70 LEU A O 1
ATOM 544 N N . PRO A 1 71 ? 0.533 0.495 11.839 1.00 65.06 71 PRO A N 1
ATOM 545 C CA . PRO A 1 71 ? 1.460 1.578 12.118 1.00 65.06 71 PRO A CA 1
ATOM 546 C C . PRO A 1 71 ? 1.019 2.827 11.344 1.00 65.06 71 PRO A C 1
ATOM 548 O O . PRO A 1 71 ? 1.437 3.071 10.211 1.00 65.06 71 PRO A O 1
ATOM 551 N N . LEU A 1 72 ? 0.156 3.637 11.955 1.00 62.59 72 LEU A N 1
ATOM 552 C CA . LEU A 1 72 ? -0.180 4.960 11.451 1.00 62.59 72 LEU A CA 1
ATOM 553 C C . LEU A 1 72 ? 1.093 5.802 11.533 1.00 62.59 72 LEU A C 1
ATOM 555 O O . LEU A 1 72 ? 1.580 6.087 12.627 1.00 62.59 72 LEU A O 1
ATOM 559 N N . SER A 1 73 ? 1.650 6.233 10.396 1.00 52.41 73 SER A N 1
ATOM 560 C CA . SER A 1 73 ? 2.729 7.229 10.407 1.00 52.41 73 SER A CA 1
ATOM 561 C C . SER A 1 73 ? 2.153 8.614 10.747 1.00 52.41 73 SER A C 1
ATOM 563 O O . SER A 1 73 ? 2.196 9.560 9.955 1.00 52.41 73 SER A O 1
ATOM 565 N N . GLY A 1 74 ? 1.553 8.736 11.926 1.00 47.69 74 GLY A N 1
A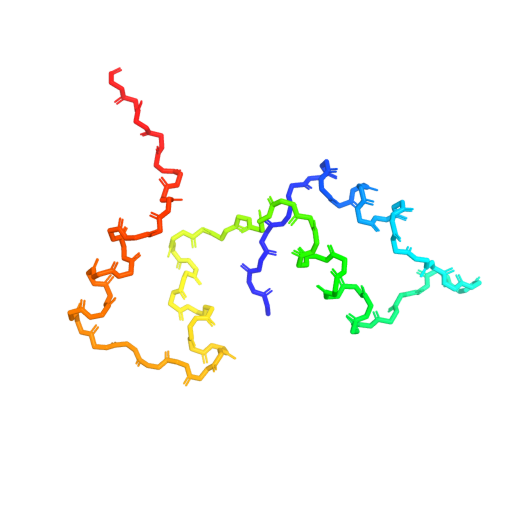TOM 566 C CA . GLY A 1 74 ? 1.325 10.012 12.569 1.00 47.69 74 GLY A CA 1
ATOM 567 C C . GLY A 1 74 ? 2.687 10.532 12.989 1.00 47.69 74 GLY A C 1
ATOM 568 O O . GLY A 1 74 ? 3.431 9.850 13.691 1.00 47.69 74 GLY A O 1
ATOM 569 N N . LYS A 1 75 ? 3.049 11.731 12.534 1.00 44.72 75 LYS A N 1
ATOM 570 C CA . LYS A 1 75 ? 4.143 12.469 13.159 1.00 44.72 75 LYS A CA 1
ATOM 571 C C . LYS A 1 75 ? 3.762 12.576 14.639 1.00 44.72 75 LYS A C 1
ATOM 573 O O . LYS A 1 75 ? 2.842 13.315 14.974 1.00 44.72 75 LYS A O 1
ATOM 578 N N . HIS A 1 76 ? 4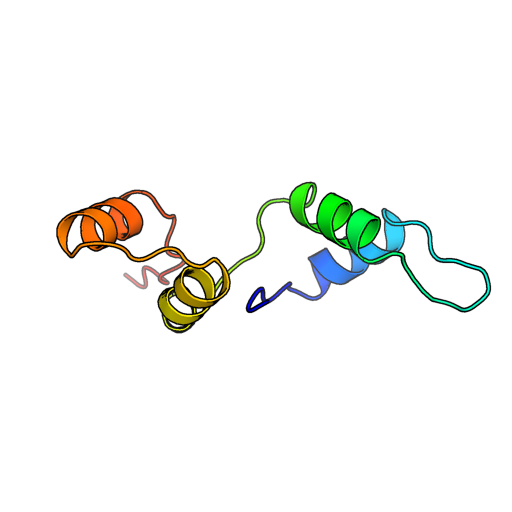.426 11.826 15.511 1.00 39.44 76 HIS A N 1
ATOM 579 C CA . HIS A 1 76 ? 4.463 12.170 16.922 1.00 39.44 76 HIS A CA 1
ATOM 580 C C . HIS A 1 76 ? 5.413 13.367 17.025 1.00 39.44 76 HIS A C 1
ATOM 582 O O . HIS A 1 76 ? 6.607 13.214 17.267 1.00 39.44 76 HIS A O 1
ATOM 588 N N . CYS A 1 77 ? 4.905 14.558 16.704 1.00 37.25 77 CYS A N 1
ATOM 589 C CA . CYS A 1 77 ? 5.538 15.795 17.132 1.00 37.25 77 CYS A CA 1
ATOM 590 C C . CYS A 1 77 ? 5.207 15.931 18.617 1.00 37.25 77 CYS A C 1
ATOM 592 O O . CYS A 1 77 ? 4.064 16.220 18.969 1.00 37.25 77 CYS A O 1
ATOM 594 N N . ARG A 1 78 ? 6.191 15.614 19.456 1.00 38.94 78 ARG A N 1
ATOM 595 C CA . ARG A 1 78 ? 6.195 15.966 20.872 1.00 38.94 78 ARG A CA 1
ATOM 596 C C . ARG A 1 78 ? 6.747 17.374 21.036 1.00 38.94 78 ARG A C 1
ATOM 598 O O . ARG A 1 78 ? 7.652 17.719 20.241 1.00 38.94 78 ARG A O 1
#